Protein AF-A0A0F9ATY7-F1 (afdb_monomer_lite)

pLDDT: mean 82.65, std 14.42, range [34.47, 96.75]

Organism: NCBI:txid412755

Structure (mmCIF, N/CA/C/O backbone):
data_AF-A0A0F9ATY7-F1
#
_entry.id   AF-A0A0F9ATY7-F1
#
loop_
_atom_site.group_PDB
_atom_site.id
_atom_site.type_symbol
_atom_site.label_atom_id
_atom_site.label_alt_id
_atom_site.label_comp_id
_atom_site.label_asym_id
_atom_site.label_entity_id
_atom_site.label_seq_id
_atom_site.pdbx_PDB_ins_code
_atom_site.Cartn_x
_atom_site.Cartn_y
_atom_site.Cartn_z
_atom_site.occupancy
_atom_site.B_iso_or_equiv
_atom_site.auth_seq_id
_atom_site.auth_comp_id
_atom_site.auth_asym_id
_atom_site.auth_atom_id
_atom_site.pdbx_PDB_model_num
ATOM 1 N N . MET A 1 1 ? -9.848 27.298 6.338 1.00 38.19 1 MET A N 1
ATOM 2 C CA . MET A 1 1 ? -8.656 27.204 7.201 1.00 38.19 1 MET A CA 1
ATOM 3 C C . MET A 1 1 ? -7.667 26.364 6.428 1.00 38.19 1 MET A C 1
ATOM 5 O O . MET A 1 1 ? -8.022 25.269 6.016 1.00 38.19 1 MET A O 1
ATOM 9 N N . ASP A 1 2 ? -6.567 27.014 6.073 1.00 58.78 2 ASP A N 1
ATOM 10 C CA . ASP A 1 2 ? -5.523 26.609 5.129 1.00 58.78 2 ASP A CA 1
ATOM 11 C C . ASP A 1 2 ? -4.929 25.227 5.445 1.00 58.78 2 ASP A C 1
ATOM 13 O O . ASP A 1 2 ? -4.836 24.838 6.607 1.00 58.78 2 ASP A O 1
ATOM 17 N N . GLY A 1 3 ? -4.559 24.483 4.407 1.00 34.47 3 GLY A N 1
ATOM 18 C CA . GLY A 1 3 ? -4.101 23.107 4.541 1.00 34.47 3 GLY A CA 1
ATOM 19 C C . GLY A 1 3 ? -3.481 22.550 3.271 1.00 34.47 3 GLY A C 1
ATOM 20 O O . GLY A 1 3 ? -3.927 21.515 2.796 1.00 34.47 3 GLY A O 1
ATOM 21 N N . ALA A 1 4 ? -2.498 23.280 2.738 1.00 40.31 4 ALA A N 1
ATOM 22 C CA . ALA A 1 4 ? -1.350 22.807 1.965 1.00 40.31 4 ALA A CA 1
ATOM 23 C C . ALA A 1 4 ? -1.595 21.705 0.918 1.00 40.31 4 ALA A C 1
ATOM 25 O O . ALA A 1 4 ? -1.833 20.537 1.220 1.00 40.31 4 ALA A O 1
ATOM 26 N N . SER A 1 5 ? -1.363 22.063 -0.343 1.00 41.03 5 SER A N 1
ATOM 27 C CA . SER A 1 5 ? -1.044 21.099 -1.387 1.00 41.03 5 SER A CA 1
ATOM 28 C C . SER A 1 5 ? 0.062 20.148 -0.902 1.00 41.03 5 SER A C 1
ATOM 30 O O . SER A 1 5 ? 1.213 20.560 -0.753 1.00 41.03 5 SER A O 1
ATOM 32 N N . LEU A 1 6 ? -0.281 18.883 -0.654 1.00 43.22 6 LEU A N 1
ATOM 33 C CA . LEU A 1 6 ? 0.635 17.818 -0.226 1.00 43.22 6 LEU A CA 1
ATOM 34 C C . LEU A 1 6 ? 1.535 17.335 -1.379 1.00 43.22 6 LEU A C 1
ATOM 36 O O . LEU A 1 6 ? 1.809 16.147 -1.522 1.00 43.22 6 LEU A O 1
ATOM 40 N N . TRP A 1 7 ? 2.010 18.250 -2.222 1.00 45.75 7 TRP A N 1
ATOM 41 C CA . TRP A 1 7 ? 3.047 17.956 -3.202 1.00 45.75 7 TRP A CA 1
ATOM 42 C C . TRP A 1 7 ? 4.398 18.072 -2.505 1.00 45.75 7 TRP A C 1
ATOM 44 O O . TRP A 1 7 ? 5.058 19.108 -2.560 1.00 45.75 7 TRP A O 1
ATOM 54 N N . LYS A 1 8 ? 4.803 17.016 -1.798 1.00 50.47 8 LYS A N 1
ATOM 55 C CA . LYS A 1 8 ? 6.185 16.895 -1.337 1.00 50.47 8 LYS A CA 1
ATOM 56 C C . LYS A 1 8 ? 6.993 16.323 -2.499 1.00 50.47 8 LYS A C 1
ATOM 58 O O . LYS A 1 8 ? 7.006 15.116 -2.695 1.00 50.47 8 LYS A O 1
ATOM 63 N N . GLY A 1 9 ? 7.591 17.196 -3.312 1.00 47.62 9 GLY A N 1
ATOM 64 C CA . GLY A 1 9 ? 8.629 16.785 -4.259 1.00 47.62 9 GLY A CA 1
ATOM 65 C C . GLY A 1 9 ? 9.799 16.215 -3.461 1.00 47.62 9 GLY A C 1
ATOM 66 O O . GLY A 1 9 ? 10.301 16.869 -2.543 1.00 47.62 9 GLY A O 1
ATOM 67 N N . TRP A 1 10 ? 10.169 14.966 -3.726 1.00 53.72 10 TRP A N 1
ATOM 68 C CA . TRP A 1 10 ? 11.249 14.295 -3.014 1.00 53.72 10 TRP A CA 1
ATOM 69 C C . TRP A 1 10 ? 12.524 14.443 -3.833 1.00 53.72 10 TRP A C 1
ATOM 71 O O . TRP A 1 10 ? 12.636 13.893 -4.921 1.00 53.72 10 TRP A O 1
ATOM 81 N N . LEU A 1 11 ? 13.501 15.173 -3.294 1.00 48.44 11 LEU A N 1
ATOM 82 C CA . LEU A 1 11 ? 14.849 15.252 -3.854 1.00 48.44 11 LEU A CA 1
ATOM 83 C C . LEU A 1 11 ? 15.597 13.952 -3.537 1.00 48.44 11 LEU A C 1
ATOM 85 O O . LEU A 1 11 ? 16.483 13.933 -2.690 1.00 48.44 11 LEU A O 1
ATOM 89 N N . GLY A 1 12 ? 15.193 12.846 -4.152 1.00 56.06 12 GLY A N 1
ATOM 90 C CA . GLY A 1 12 ? 15.844 11.552 -4.013 1.00 56.06 12 GLY A CA 1
ATOM 91 C C . GLY A 1 12 ? 15.512 10.653 -5.187 1.00 56.06 12 GLY A C 1
ATOM 92 O O . GLY A 1 12 ? 14.368 10.597 -5.625 1.00 56.06 12 GLY A O 1
ATOM 93 N N . VAL A 1 13 ? 16.533 9.980 -5.717 1.00 71.56 13 VAL A N 1
ATOM 94 C CA . VAL A 1 13 ? 16.364 9.061 -6.844 1.00 71.56 13 VAL A CA 1
ATOM 95 C C . VAL A 1 13 ? 15.557 7.859 -6.355 1.00 71.56 13 VAL A C 1
ATOM 97 O O . VAL A 1 13 ? 15.967 7.174 -5.415 1.00 71.56 13 VAL A O 1
ATOM 100 N N . ILE A 1 14 ? 14.393 7.639 -6.966 1.00 88.25 14 ILE A N 1
ATOM 101 C CA . ILE A 1 14 ? 13.578 6.442 -6.762 1.00 88.25 14 ILE A CA 1
ATOM 102 C C . ILE A 1 14 ? 13.917 5.465 -7.883 1.00 88.25 14 ILE A C 1
ATOM 104 O O . ILE A 1 14 ? 13.648 5.752 -9.042 1.00 88.25 14 ILE A O 1
ATOM 108 N N . VAL A 1 15 ? 14.477 4.312 -7.540 1.00 91.31 15 VAL A N 1
ATOM 109 C CA . VAL A 1 15 ? 14.913 3.289 -8.498 1.00 91.31 15 VAL A CA 1
ATOM 110 C C . VAL A 1 15 ? 13.884 2.167 -8.560 1.00 91.31 15 VAL A C 1
ATOM 112 O O . VAL A 1 15 ? 13.400 1.709 -7.521 1.00 91.31 15 VAL A O 1
ATOM 115 N N . VAL A 1 16 ? 13.579 1.692 -9.767 1.00 94.00 16 VAL A N 1
ATOM 116 C CA . VAL A 1 16 ? 12.803 0.469 -9.981 1.00 94.00 16 VAL A CA 1
ATOM 117 C C . VAL A 1 16 ? 13.738 -0.729 -9.885 1.00 94.00 16 VAL A C 1
ATOM 119 O O . VAL A 1 16 ? 14.542 -0.993 -10.782 1.00 94.00 16 VAL A O 1
ATOM 122 N N . ASP A 1 17 ? 13.610 -1.463 -8.787 1.00 94.44 17 ASP A N 1
ATOM 123 C CA . ASP A 1 17 ? 14.311 -2.715 -8.537 1.00 94.44 17 ASP A CA 1
ATOM 124 C C . ASP A 1 17 ? 13.422 -3.902 -8.923 1.00 94.44 17 ASP A C 1
ATOM 126 O O . ASP A 1 17 ? 12.245 -3.963 -8.576 1.00 94.44 17 ASP A O 1
ATOM 130 N N . VAL A 1 18 ? 13.987 -4.868 -9.639 1.00 93.88 18 VAL A N 1
ATOM 131 C CA . VAL A 1 18 ? 13.307 -6.104 -10.065 1.00 93.88 18 VAL A CA 1
ATOM 132 C C . VAL A 1 18 ? 14.018 -7.358 -9.546 1.00 93.88 18 VAL A C 1
ATOM 134 O O . VAL A 1 18 ? 13.709 -8.476 -9.966 1.00 93.88 18 VAL A O 1
ATOM 137 N N . ALA A 1 19 ? 14.977 -7.203 -8.628 1.00 85.50 19 ALA A N 1
ATOM 138 C CA . ALA A 1 19 ? 15.722 -8.305 -8.043 1.00 85.50 19 ALA A CA 1
ATOM 139 C C . ALA A 1 19 ? 14.898 -9.047 -6.966 1.00 85.50 19 ALA A C 1
ATOM 141 O O . ALA A 1 19 ? 15.017 -8.779 -5.778 1.00 85.50 19 ALA A O 1
ATOM 142 N N . SER A 1 20 ? 14.140 -10.068 -7.399 1.00 68.19 20 SER A N 1
ATOM 143 C CA . SER A 1 20 ? 13.508 -11.132 -6.582 1.00 68.19 20 SER A CA 1
ATOM 144 C C . SER A 1 20 ? 12.411 -10.723 -5.572 1.00 68.19 20 SER A C 1
ATOM 146 O O . SER A 1 20 ? 12.493 -9.702 -4.898 1.00 68.19 20 SER A O 1
ATOM 148 N N . PRO A 1 21 ? 11.402 -11.583 -5.328 1.00 84.94 21 PRO A N 1
ATOM 149 C CA . PRO A 1 21 ? 10.517 -12.198 -6.317 1.00 84.94 21 PRO A CA 1
ATOM 150 C C . PRO A 1 21 ? 9.515 -11.194 -6.927 1.00 84.94 21 PRO A C 1
ATOM 152 O O . PRO A 1 21 ? 8.724 -11.577 -7.786 1.00 84.94 21 PRO A O 1
ATOM 155 N N . PHE A 1 22 ? 9.535 -9.932 -6.489 1.00 93.31 22 PHE A N 1
ATOM 156 C CA . PHE A 1 22 ? 8.578 -8.900 -6.876 1.00 93.31 22 PHE A CA 1
ATOM 157 C C . PHE A 1 22 ? 9.291 -7.586 -7.222 1.00 93.31 22 PHE A C 1
ATOM 159 O O . PHE A 1 22 ? 10.288 -7.262 -6.576 1.00 93.31 22 PHE A O 1
ATOM 166 N N . PRO A 1 23 ? 8.793 -6.823 -8.212 1.00 96.00 23 PRO A N 1
ATOM 167 C CA . PRO A 1 23 ? 9.306 -5.490 -8.496 1.00 96.00 23 PRO A CA 1
ATOM 168 C C . PRO A 1 23 ? 9.040 -4.541 -7.322 1.00 96.00 23 PRO A C 1
ATOM 170 O O . PRO A 1 23 ? 8.040 -4.678 -6.613 1.00 96.00 23 PRO A O 1
ATOM 173 N N . ALA A 1 24 ? 9.918 -3.563 -7.130 1.00 95.69 24 ALA A N 1
ATOM 174 C CA . ALA A 1 24 ? 9.842 -2.606 -6.043 1.00 95.69 24 ALA A CA 1
ATOM 175 C C . ALA A 1 24 ? 10.326 -1.215 -6.460 1.00 95.69 24 ALA A C 1
ATOM 177 O O . ALA A 1 24 ? 11.190 -1.077 -7.323 1.00 95.69 24 ALA A O 1
ATOM 178 N N . LEU A 1 2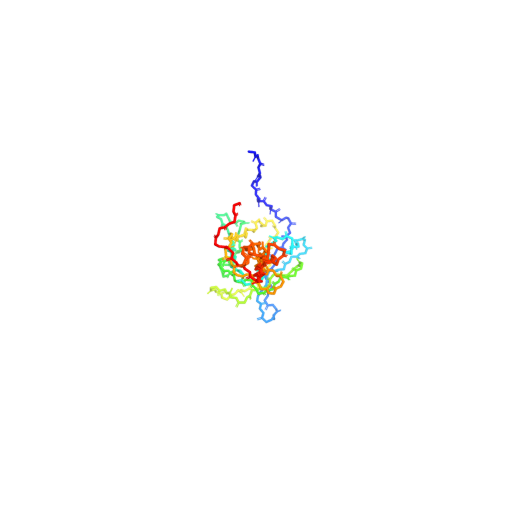5 ? 9.811 -0.185 -5.790 1.00 94.00 25 LEU A N 1
ATOM 179 C CA . LEU A 1 25 ? 10.497 1.103 -5.722 1.00 94.00 25 LEU A CA 1
ATOM 180 C C . LEU A 1 25 ? 11.468 1.079 -4.552 1.00 94.00 25 LEU A C 1
ATOM 182 O O . LEU A 1 25 ? 11.099 0.705 -3.437 1.00 94.00 25 LEU A O 1
ATOM 186 N N . THR A 1 26 ? 12.694 1.513 -4.796 1.00 92.69 26 THR A N 1
ATOM 187 C CA . THR A 1 26 ? 13.708 1.702 -3.761 1.00 92.69 26 THR A CA 1
ATOM 188 C C . THR A 1 26 ? 14.156 3.150 -3.733 1.00 92.69 26 THR A C 1
ATOM 190 O O . THR A 1 26 ? 14.130 3.843 -4.747 1.00 92.69 26 THR A O 1
ATOM 193 N N . SER A 1 27 ? 14.520 3.638 -2.555 1.00 88.12 27 SER A N 1
ATOM 194 C CA . SER A 1 27 ? 14.979 5.012 -2.381 1.00 88.12 27 SER A CA 1
ATOM 195 C C . SER A 1 27 ? 15.983 5.086 -1.242 1.00 88.12 27 SER A C 1
ATOM 197 O O . SER A 1 27 ? 15.816 4.427 -0.225 1.00 88.12 27 SER A O 1
ATOM 199 N N . THR A 1 28 ? 16.997 5.935 -1.376 1.00 85.31 28 THR A N 1
ATOM 200 C CA . THR A 1 28 ? 17.994 6.173 -0.322 1.00 85.31 28 THR A CA 1
ATOM 201 C C . THR A 1 28 ? 17.615 7.298 0.646 1.00 85.31 28 THR A C 1
ATOM 203 O O . THR A 1 28 ? 18.267 7.447 1.676 1.00 85.31 28 THR A O 1
ATOM 206 N N . LEU A 1 29 ? 16.585 8.095 0.331 1.00 83.88 29 LEU A N 1
ATOM 207 C CA . LEU A 1 29 ? 16.229 9.312 1.081 1.00 83.88 29 LEU A CA 1
ATOM 208 C C . LEU A 1 29 ? 14.781 9.325 1.581 1.00 83.88 29 LEU A C 1
ATOM 210 O O . LEU A 1 29 ? 14.516 9.758 2.700 1.00 83.88 29 LEU A O 1
ATOM 214 N N . LEU A 1 30 ? 13.839 8.872 0.757 1.00 85.19 30 LEU A N 1
ATOM 215 C CA . LEU A 1 30 ? 12.440 8.699 1.135 1.00 85.19 30 LEU A CA 1
ATOM 216 C C . LEU A 1 30 ? 12.260 7.446 2.001 1.00 85.19 30 LEU A C 1
ATOM 218 O O . LEU A 1 30 ? 12.694 6.356 1.617 1.00 85.19 30 LEU A O 1
ATOM 222 N N . ASP A 1 31 ? 11.578 7.652 3.129 1.00 90.38 31 ASP A N 1
ATOM 223 C CA . ASP A 1 31 ? 10.993 6.621 3.977 1.00 90.38 31 ASP A CA 1
ATOM 224 C C . ASP A 1 31 ? 9.510 6.401 3.604 1.00 90.38 31 ASP A C 1
ATOM 226 O O . ASP A 1 31 ? 8.663 7.266 3.862 1.00 90.38 31 ASP A O 1
ATOM 230 N N . PHE A 1 32 ? 9.186 5.260 2.992 1.00 90.19 32 PHE A N 1
ATOM 231 C CA . PHE A 1 32 ? 7.835 4.920 2.540 1.00 90.19 32 PHE A CA 1
ATOM 232 C C . PHE A 1 32 ? 6.850 4.644 3.685 1.00 90.19 32 PHE A C 1
ATOM 234 O O . PHE A 1 32 ? 5.646 4.813 3.487 1.00 90.19 32 PHE A O 1
ATOM 241 N N . GLU A 1 33 ? 7.314 4.281 4.885 1.00 92.25 33 GLU A N 1
ATOM 242 C CA . GLU A 1 33 ? 6.427 4.044 6.036 1.00 92.25 33 GLU A CA 1
ATOM 243 C C . GLU A 1 33 ? 5.787 5.352 6.526 1.00 92.25 33 GLU A C 1
ATOM 245 O O . GLU A 1 33 ? 4.685 5.360 7.077 1.00 92.25 33 GLU A O 1
ATOM 250 N N . THR A 1 34 ? 6.428 6.489 6.242 1.00 90.88 34 THR A N 1
ATOM 251 C CA . THR A 1 34 ? 5.925 7.820 6.617 1.00 90.88 34 THR A CA 1
ATOM 252 C C . THR A 1 34 ? 4.774 8.321 5.741 1.00 90.88 34 THR A C 1
AT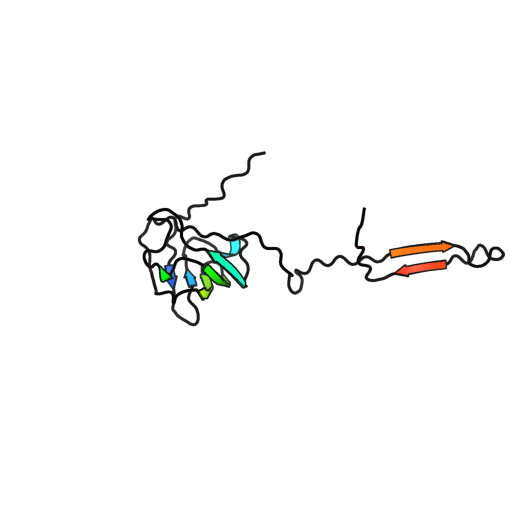OM 254 O O . THR A 1 34 ? 4.141 9.323 6.074 1.00 90.88 34 THR A O 1
ATOM 257 N N . LEU A 1 35 ? 4.480 7.640 4.629 1.00 85.25 35 LEU A N 1
ATOM 258 C CA . LEU A 1 35 ? 3.467 8.060 3.657 1.00 85.25 35 LEU A CA 1
ATOM 259 C C . LEU A 1 35 ? 2.038 7.647 4.042 1.00 85.25 35 LEU A C 1
ATOM 261 O O . LEU A 1 35 ? 1.087 8.071 3.388 1.00 85.25 35 LEU A O 1
ATOM 265 N N . GLY A 1 36 ? 1.874 6.829 5.089 1.00 86.06 36 GLY A N 1
ATOM 266 C CA . GLY A 1 36 ? 0.566 6.303 5.499 1.00 86.06 36 GLY A CA 1
ATOM 267 C C . GLY A 1 36 ? -0.017 5.276 4.525 1.00 86.06 36 GLY A C 1
ATOM 268 O O . GLY A 1 36 ? -1.224 5.034 4.545 1.00 86.06 36 GLY A O 1
ATOM 269 N N . LEU A 1 37 ? 0.839 4.699 3.681 1.00 88.56 37 LEU A N 1
ATOM 270 C CA . LEU A 1 37 ? 0.499 3.618 2.768 1.00 88.56 37 LEU A CA 1
ATOM 271 C C . LEU A 1 37 ? 0.245 2.317 3.542 1.00 88.56 37 LEU A C 1
ATOM 273 O O . LEU A 1 37 ? 0.736 2.123 4.657 1.00 88.56 37 LEU A O 1
ATOM 277 N N . ILE A 1 38 ? -0.494 1.396 2.935 1.00 87.12 38 ILE A N 1
ATOM 278 C CA . ILE A 1 38 ? -0.825 0.090 3.508 1.00 87.12 38 ILE A CA 1
ATOM 279 C C . ILE A 1 38 ? -0.583 -1.052 2.510 1.00 87.12 38 ILE A C 1
ATOM 281 O O . ILE A 1 38 ? -0.850 -0.917 1.315 1.00 87.12 38 ILE A O 1
ATOM 285 N N . PRO A 1 39 ? -0.159 -2.237 2.979 1.00 91.44 39 PRO A N 1
ATOM 286 C CA . PRO A 1 39 ? -0.143 -3.425 2.137 1.00 91.44 39 PRO A CA 1
ATOM 287 C C . PRO A 1 39 ? -1.534 -3.737 1.562 1.00 91.44 39 PRO A C 1
ATOM 289 O O . PRO A 1 39 ? -2.533 -3.760 2.283 1.00 91.44 39 PRO A O 1
ATOM 292 N N . GLY A 1 40 ? -1.595 -4.017 0.261 1.00 90.12 40 GLY A N 1
ATOM 293 C CA . GLY A 1 40 ? -2.799 -4.398 -0.476 1.00 90.12 40 GLY A CA 1
ATOM 294 C C . GLY A 1 40 ? -3.525 -3.260 -1.197 1.00 90.12 40 GLY A C 1
ATOM 295 O O . GLY A 1 40 ? -4.399 -3.555 -2.017 1.00 90.12 40 GLY A O 1
ATOM 296 N N . GLU A 1 41 ? -3.187 -1.993 -0.941 1.00 89.81 41 GLU A N 1
ATOM 297 C CA . GLU A 1 41 ? -3.790 -0.869 -1.666 1.00 89.81 41 GLU A CA 1
ATOM 298 C C . GLU A 1 41 ? -3.225 -0.704 -3.081 1.00 89.81 41 GLU A C 1
ATOM 300 O O . GLU A 1 41 ? -2.147 -1.201 -3.419 1.00 89.81 41 GLU A O 1
ATOM 305 N N . TRP A 1 42 ? -3.982 0.011 -3.910 1.00 92.50 42 TRP A N 1
ATOM 306 C CA . TRP A 1 42 ? -3.568 0.389 -5.253 1.00 92.50 42 TRP A CA 1
ATOM 307 C C . TRP A 1 42 ? -3.059 1.825 -5.271 1.00 92.50 42 TRP A C 1
ATOM 309 O O . TRP A 1 42 ? -3.744 2.736 -4.802 1.00 92.50 42 TRP A O 1
ATOM 319 N N . ILE A 1 43 ? -1.893 2.010 -5.879 1.00 93.06 43 ILE A N 1
ATOM 320 C CA . ILE A 1 43 ? -1.304 3.316 -6.168 1.00 93.06 43 ILE A CA 1
ATOM 321 C C . ILE A 1 43 ? -1.215 3.518 -7.677 1.00 93.06 43 ILE A C 1
ATOM 323 O O . ILE A 1 43 ? -1.153 2.550 -8.438 1.00 93.06 43 ILE A O 1
ATOM 327 N N . PHE A 1 44 ? -1.179 4.773 -8.104 1.00 93.38 44 PHE A N 1
ATOM 328 C CA . PHE A 1 44 ? -0.878 5.164 -9.473 1.00 93.38 44 PHE A CA 1
ATOM 329 C C . PHE A 1 44 ? 0.474 5.876 -9.514 1.00 93.38 44 PHE A C 1
ATOM 331 O O . PHE A 1 44 ? 0.69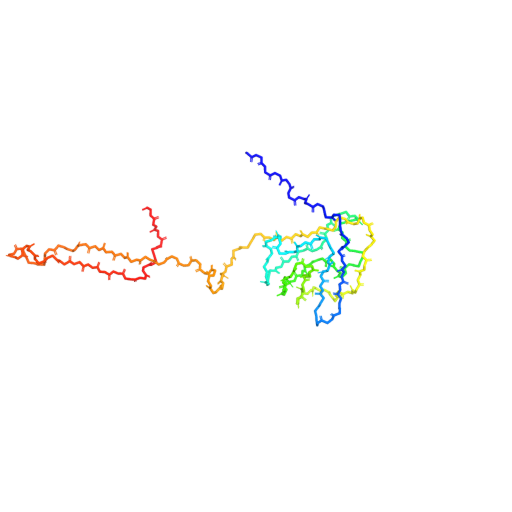5 6.827 -8.764 1.00 93.38 44 PHE A O 1
ATOM 338 N N . ILE A 1 45 ? 1.364 5.408 -10.385 1.00 92.19 45 ILE A N 1
ATOM 339 C CA . ILE A 1 45 ? 2.697 5.973 -10.606 1.00 92.19 45 ILE A CA 1
ATOM 340 C C . ILE A 1 45 ? 2.696 6.759 -11.920 1.00 92.19 45 ILE A C 1
ATOM 342 O O . ILE A 1 45 ? 2.279 6.233 -12.953 1.00 92.19 45 ILE A O 1
ATOM 346 N N . GLY A 1 46 ? 3.202 7.990 -11.884 1.00 89.62 46 GLY A N 1
ATOM 347 C CA . GLY A 1 46 ? 3.314 8.876 -13.042 1.00 89.62 46 GLY A CA 1
ATOM 348 C C . GLY A 1 46 ? 2.451 10.129 -12.905 1.00 89.62 46 GLY A C 1
ATOM 349 O O . GLY A 1 46 ? 1.524 10.178 -12.097 1.00 89.62 46 GLY A O 1
ATOM 350 N N . GLY A 1 47 ? 2.758 11.153 -13.697 1.00 87.50 47 GLY A N 1
ATOM 351 C CA . GLY A 1 47 ? 2.036 12.424 -13.727 1.00 87.50 47 GLY A CA 1
ATOM 352 C C . GLY A 1 47 ? 2.037 13.058 -15.118 1.00 87.50 47 GLY A C 1
ATOM 353 O O . GLY A 1 47 ? 2.501 12.461 -16.081 1.00 87.50 47 GLY A O 1
ATOM 354 N N . ASP A 1 48 ? 1.519 14.282 -15.223 1.00 82.25 48 ASP A N 1
ATOM 355 C CA . ASP A 1 48 ? 1.285 14.934 -16.524 1.00 82.25 48 ASP A CA 1
ATOM 356 C C . ASP A 1 48 ? 2.521 15.627 -17.140 1.00 82.25 48 ASP A C 1
ATOM 358 O O . ASP A 1 48 ? 2.455 16.146 -18.252 1.00 82.25 48 ASP A O 1
ATOM 362 N N . GLY A 1 49 ? 3.641 15.708 -16.415 1.00 79.50 49 GLY A N 1
ATOM 363 C CA . GLY A 1 49 ? 4.878 16.351 -16.876 1.00 79.50 49 GLY A CA 1
ATOM 364 C C . GLY A 1 49 ? 5.974 15.343 -17.219 1.00 79.50 49 GLY A C 1
ATOM 365 O O . GLY A 1 49 ? 6.086 14.326 -16.547 1.00 79.50 49 GLY A O 1
ATOM 366 N N . ALA A 1 50 ? 6.846 15.683 -18.174 1.00 73.75 50 ALA A N 1
ATOM 367 C CA . ALA A 1 50 ? 7.954 14.837 -18.657 1.00 73.75 50 ALA A CA 1
ATOM 368 C C . ALA A 1 50 ? 9.036 14.481 -17.611 1.00 73.75 50 ALA A C 1
ATOM 370 O O . ALA A 1 50 ? 9.985 13.766 -17.915 1.00 73.75 50 ALA A O 1
ATOM 371 N N . SER A 1 51 ? 8.933 15.031 -16.400 1.00 80.81 51 SER A N 1
ATOM 372 C CA . SER A 1 51 ? 9.797 14.716 -15.256 1.00 80.81 51 SER A CA 1
ATOM 373 C C . SER A 1 51 ? 8.998 14.157 -14.079 1.00 80.81 51 SER A C 1
ATOM 375 O O . SER A 1 51 ? 9.505 14.152 -12.966 1.00 80.81 51 SER A O 1
ATOM 377 N N . SER A 1 52 ? 7.740 13.756 -14.286 1.00 85.81 52 SER A N 1
ATOM 378 C CA . SER A 1 52 ? 6.853 13.271 -13.216 1.00 85.81 52 SER A CA 1
ATOM 379 C C . SER A 1 52 ? 6.483 11.794 -13.323 1.00 85.81 52 SER A C 1
ATOM 381 O O . SER A 1 52 ? 5.706 11.290 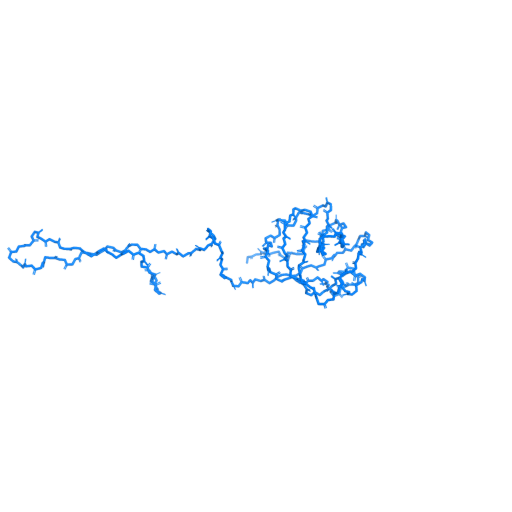-12.510 1.00 85.81 52 SER A O 1
ATOM 383 N N . ASP A 1 53 ? 7.066 11.112 -14.298 1.00 88.81 53 ASP A N 1
ATOM 384 C CA . ASP A 1 53 ? 6.884 9.718 -14.658 1.00 88.81 53 ASP A CA 1
ATOM 385 C C . ASP A 1 53 ? 8.237 9.034 -14.914 1.00 88.81 53 ASP A C 1
ATOM 387 O O . ASP A 1 53 ? 9.279 9.676 -15.060 1.00 88.81 53 ASP A O 1
ATOM 391 N N . PHE A 1 54 ? 8.221 7.704 -14.929 1.00 89.50 54 PHE A N 1
ATOM 392 C CA . PHE A 1 54 ? 9.345 6.913 -15.415 1.00 89.50 54 PHE A CA 1
ATOM 393 C C . PHE A 1 54 ? 9.423 6.977 -16.941 1.00 89.50 54 PHE A C 1
ATOM 395 O O . PHE A 1 54 ? 8.392 7.028 -17.615 1.00 89.50 54 PHE A O 1
ATOM 402 N N . VAL A 1 55 ? 10.635 6.896 -17.496 1.00 90.69 55 VAL A N 1
ATOM 403 C CA . VAL A 1 55 ? 10.839 6.875 -18.952 1.00 90.69 55 VAL A CA 1
ATOM 404 C C . VAL A 1 55 ? 10.244 5.598 -19.533 1.00 90.69 55 VAL A C 1
ATOM 406 O O . VAL A 1 55 ? 9.669 5.603 -20.625 1.00 90.69 55 VAL A O 1
ATOM 409 N N . ASN A 1 56 ? 10.354 4.485 -18.804 1.00 91.81 56 ASN A N 1
ATOM 410 C CA . ASN A 1 56 ? 9.696 3.261 -19.209 1.00 91.81 56 ASN A CA 1
ATOM 411 C C . ASN A 1 56 ? 8.207 3.293 -18.850 1.00 91.81 56 ASN A C 1
ATOM 413 O O . ASN A 1 56 ? 7.822 3.199 -17.685 1.00 91.81 56 ASN A O 1
ATOM 417 N N . ALA A 1 57 ? 7.351 3.320 -19.871 1.00 92.56 57 ALA A N 1
ATOM 418 C CA . ALA A 1 57 ? 5.901 3.324 -19.694 1.00 92.56 57 ALA A CA 1
ATOM 419 C C . ALA A 1 57 ? 5.370 2.139 -18.860 1.00 92.56 57 ALA A C 1
ATOM 421 O O . ALA A 1 57 ? 4.333 2.277 -18.215 1.00 92.56 57 ALA A O 1
ATOM 422 N N . ALA A 1 58 ? 6.071 0.997 -18.824 1.00 94.88 58 ALA A N 1
ATOM 423 C CA . ALA A 1 58 ? 5.668 -0.157 -18.017 1.00 94.88 58 ALA A CA 1
ATOM 424 C C . ALA A 1 58 ? 5.834 0.062 -16.498 1.00 94.88 58 ALA A C 1
ATOM 426 O O . ALA A 1 58 ? 5.163 -0.603 -15.703 1.00 94.88 58 ALA A O 1
ATOM 427 N N . ASN A 1 59 ? 6.688 1.007 -16.093 1.00 94.12 59 ASN A N 1
ATOM 428 C CA . ASN A 1 59 ? 6.899 1.373 -14.691 1.00 94.12 59 ASN A CA 1
ATOM 429 C C . ASN A 1 59 ? 5.838 2.352 -14.164 1.00 94.12 59 ASN A C 1
ATOM 431 O O . ASN A 1 59 ? 5.634 2.442 -12.954 1.00 94.12 59 ASN A O 1
ATOM 435 N N . ASN A 1 60 ? 5.098 3.002 -15.062 1.00 93.00 60 ASN A N 1
ATOM 436 C CA . ASN A 1 60 ? 3.986 3.892 -14.734 1.00 93.00 60 ASN A CA 1
ATOM 437 C C . ASN A 1 60 ? 2.650 3.131 -14.631 1.00 93.00 60 ASN A C 1
ATOM 439 O O . ASN A 1 60 ? 2.561 1.929 -14.903 1.00 93.00 60 ASN A O 1
ATOM 443 N N . GLY A 1 61 ? 1.591 3.828 -14.224 1.00 93.88 61 GLY A N 1
ATOM 444 C CA . GLY A 1 61 ? 0.238 3.290 -14.106 1.00 93.88 61 GLY A CA 1
ATOM 445 C C . GLY A 1 61 ? -0.055 2.654 -12.749 1.00 93.88 61 GLY A C 1
ATOM 446 O O . GLY A 1 61 ? 0.626 2.915 -11.755 1.00 93.88 61 GLY A O 1
ATOM 447 N N . PHE A 1 62 ? -1.090 1.814 -12.698 1.00 94.31 62 PHE A N 1
ATOM 448 C CA . PHE A 1 62 ? -1.539 1.211 -11.447 1.00 94.31 62 PHE A CA 1
ATOM 449 C C . PHE A 1 62 ? -0.612 0.082 -10.984 1.00 94.31 62 PHE A C 1
ATOM 451 O O . PHE A 1 62 ? -0.184 -0.768 -11.771 1.00 94.31 62 PHE A O 1
ATOM 458 N N . LYS A 1 63 ? -0.311 0.074 -9.683 1.00 95.81 63 LYS A N 1
ATOM 459 C CA . LYS A 1 63 ? 0.462 -0.965 -8.991 1.00 95.81 63 LYS A CA 1
ATOM 460 C C . LYS A 1 63 ? -0.205 -1.298 -7.663 1.00 95.81 63 LYS A C 1
ATOM 462 O O . LYS A 1 63 ? -0.677 -0.394 -6.971 1.00 95.81 63 LYS A O 1
ATOM 467 N N . ARG A 1 64 ? -0.238 -2.579 -7.288 1.00 94.88 64 ARG A N 1
ATOM 468 C CA . ARG A 1 64 ? -0.731 -2.997 -5.968 1.00 94.88 64 ARG A CA 1
ATOM 469 C C . ARG A 1 64 ? 0.427 -3.211 -5.012 1.00 94.88 64 ARG A C 1
ATOM 471 O O . ARG A 1 64 ? 1.312 -4.015 -5.301 1.00 94.88 64 ARG A O 1
ATOM 478 N N . ILE A 1 65 ? 0.387 -2.530 -3.871 1.00 95.00 65 ILE A N 1
ATOM 479 C CA . ILE A 1 65 ? 1.391 -2.667 -2.818 1.00 95.00 65 ILE A CA 1
ATOM 480 C C . ILE A 1 65 ? 1.291 -4.062 -2.204 1.00 95.00 65 ILE A C 1
ATOM 482 O O . ILE A 1 65 ? 0.222 -4.499 -1.777 1.00 95.00 65 ILE A O 1
ATOM 486 N N . ARG A 1 66 ? 2.424 -4.752 -2.119 1.00 94.69 66 ARG A N 1
ATOM 487 C CA . ARG A 1 66 ? 2.577 -6.026 -1.417 1.00 94.69 66 ARG A CA 1
ATOM 488 C C . ARG A 1 66 ? 3.082 -5.821 0.002 1.00 94.69 66 ARG A C 1
ATOM 490 O O . ARG A 1 66 ? 2.553 -6.422 0.932 1.00 94.69 66 ARG A O 1
ATOM 497 N N . SER A 1 67 ? 4.143 -5.037 0.145 1.00 94.62 67 SER A N 1
ATOM 498 C CA . SER A 1 67 ? 4.834 -4.805 1.407 1.00 94.62 67 SER A CA 1
ATOM 499 C C . SER A 1 67 ? 5.431 -3.402 1.414 1.00 94.62 67 SER A C 1
ATOM 501 O O . SER A 1 67 ? 5.679 -2.812 0.360 1.00 94.62 67 SER A O 1
ATOM 503 N N . ILE A 1 68 ? 5.618 -2.871 2.618 1.00 94.56 68 ILE A N 1
ATOM 504 C CA . ILE A 1 68 ? 6.168 -1.542 2.855 1.00 94.56 68 ILE A CA 1
ATOM 505 C C . ILE A 1 68 ? 7.291 -1.716 3.867 1.00 94.56 68 ILE A C 1
ATOM 507 O O . ILE A 1 68 ? 7.102 -2.368 4.893 1.00 94.56 68 ILE A O 1
ATOM 511 N N . ALA A 1 69 ? 8.446 -1.164 3.535 1.00 94.38 69 ALA A N 1
ATOM 512 C CA . ALA A 1 69 ? 9.600 -1.007 4.402 1.00 94.38 69 ALA A CA 1
ATOM 513 C C . ALA A 1 69 ? 10.171 0.401 4.171 1.00 94.38 69 ALA A C 1
ATOM 515 O O . ALA A 1 69 ? 9.861 1.003 3.134 1.00 94.38 69 ALA A O 1
ATOM 516 N N . PRO A 1 70 ? 11.050 0.920 5.049 1.00 93.50 70 PRO A N 1
ATOM 517 C CA . PRO A 1 70 ? 11.462 2.318 4.981 1.00 93.50 70 PRO A CA 1
ATOM 518 C C . PRO A 1 70 ? 11.967 2.723 3.595 1.00 93.50 70 PRO A C 1
ATOM 520 O O . PRO A 1 70 ? 11.484 3.665 2.987 1.00 93.50 70 PRO A O 1
ATOM 523 N N . ASN A 1 71 ? 12.855 1.936 3.000 1.00 92.38 71 ASN A N 1
ATOM 524 C CA . ASN A 1 71 ? 13.471 2.275 1.716 1.00 92.38 71 ASN A CA 1
ATOM 525 C C . ASN A 1 71 ? 13.034 1.371 0.561 1.00 92.38 71 ASN A C 1
ATOM 527 O O . ASN A 1 71 ? 13.689 1.357 -0.483 1.00 92.38 71 ASN A O 1
ATOM 531 N N . ARG A 1 72 ? 11.959 0.593 0.742 1.00 93.88 72 ARG A N 1
ATOM 532 C CA . ARG A 1 72 ? 11.509 -0.384 -0.252 1.00 93.88 72 ARG A CA 1
ATOM 533 C C . ARG A 1 72 ? 9.997 -0.560 -0.239 1.00 93.88 72 ARG A C 1
ATOM 535 O O . ARG A 1 72 ? 9.416 -0.937 0.775 1.00 93.88 72 ARG A O 1
ATOM 542 N N . LEU A 1 73 ? 9.388 -0.343 -1.397 1.00 94.94 73 LEU A N 1
ATOM 543 C CA . LEU A 1 73 ? 7.965 -0.522 -1.639 1.00 94.94 73 LEU A CA 1
ATOM 544 C C . LEU A 1 73 ? 7.768 -1.614 -2.692 1.00 94.94 73 LEU A C 1
ATOM 546 O O . LEU A 1 73 ? 7.995 -1.365 -3.872 1.00 94.94 73 LEU A O 1
ATOM 550 N N . GLU A 1 74 ? 7.392 -2.826 -2.277 1.00 96.62 74 GLU A N 1
ATOM 551 C CA . GLU A 1 74 ? 7.219 -3.963 -3.195 1.00 96.62 74 GLU A CA 1
ATOM 552 C C . GLU A 1 74 ? 5.808 -4.015 -3.786 1.00 96.62 74 GLU A C 1
ATOM 554 O O . GLU A 1 74 ? 4.825 -3.747 -3.089 1.00 96.62 74 GLU A O 1
ATOM 559 N N . PHE A 1 75 ? 5.689 -4.488 -5.028 1.00 96.75 75 PHE A N 1
ATOM 560 C CA . PHE A 1 75 ? 4.412 -4.672 -5.716 1.00 96.75 75 PHE A CA 1
ATOM 561 C C . PHE A 1 75 ? 4.181 -6.114 -6.143 1.00 96.75 75 PHE A C 1
ATOM 563 O O . PHE A 1 75 ? 5.046 -6.745 -6.740 1.00 96.75 75 PHE A O 1
ATOM 570 N N . ASP A 1 76 ? 2.975 -6.632 -5.916 1.00 95.81 76 ASP A N 1
ATOM 571 C CA . ASP A 1 76 ? 2.604 -7.977 -6.372 1.00 95.81 76 ASP A CA 1
ATOM 572 C C . ASP A 1 76 ? 1.744 -7.987 -7.641 1.00 95.81 76 ASP A C 1
ATOM 574 O O . ASP A 1 76 ? 1.547 -9.049 -8.237 1.00 95.81 76 ASP A O 1
ATOM 578 N N . LYS A 1 77 ? 1.235 -6.824 -8.067 1.00 95.00 77 LYS A N 1
ATOM 579 C CA . LYS A 1 77 ? 0.467 -6.660 -9.306 1.00 95.00 77 LYS A CA 1
ATOM 580 C C . LYS A 1 77 ? 0.833 -5.369 -10.023 1.00 95.00 77 LYS A C 1
ATOM 582 O O . LYS A 1 77 ? 0.953 -4.315 -9.401 1.00 95.00 77 LYS A O 1
ATOM 587 N N . SER A 1 78 ? 0.934 -5.476 -11.342 1.00 94.19 78 SER A N 1
ATOM 588 C CA . SER A 1 78 ? 1.139 -4.385 -12.291 1.00 94.19 78 SER A CA 1
ATOM 589 C C . SER A 1 78 ? 0.445 -4.747 -13.603 1.00 94.19 78 SER A C 1
ATOM 591 O O . SER A 1 78 ? 0.401 -5.927 -13.954 1.00 94.19 78 SER A O 1
ATOM 593 N N . ASP A 1 79 ? -0.066 -3.749 -14.323 1.00 88.94 79 ASP A N 1
ATOM 594 C CA . ASP A 1 79 ? -0.690 -3.943 -15.640 1.00 88.94 79 ASP A CA 1
ATOM 595 C C . ASP A 1 79 ? 0.311 -4.473 -16.683 1.00 88.94 79 ASP A C 1
ATOM 597 O O . ASP A 1 79 ? -0.039 -5.286 -17.537 1.00 88.94 79 ASP A O 1
ATOM 601 N N . LEU A 1 80 ? 1.574 -4.040 -16.585 1.00 93.69 80 LEU A N 1
ATOM 602 C CA . LEU A 1 80 ? 2.690 -4.470 -17.431 1.00 93.69 80 LEU A CA 1
ATOM 603 C C . LEU A 1 80 ? 3.865 -4.957 -16.575 1.00 93.69 80 LEU A C 1
ATOM 605 O O . LEU A 1 80 ? 4.040 -4.527 -15.432 1.00 93.69 80 LEU A O 1
ATOM 609 N N . THR A 1 81 ? 4.694 -5.845 -17.127 1.00 93.62 81 THR A N 1
ATOM 610 C CA . THR A 1 81 ? 5.934 -6.279 -16.470 1.00 93.62 81 THR A CA 1
ATOM 611 C C . THR A 1 81 ? 6.870 -5.088 -16.302 1.00 93.62 81 THR A C 1
ATOM 613 O O . THR A 1 81 ? 7.273 -4.486 -17.292 1.00 93.62 81 THR A O 1
ATOM 616 N N . MET A 1 82 ? 7.222 -4.772 -15.056 1.00 95.31 82 MET A N 1
ATOM 617 C CA . MET A 1 82 ? 8.131 -3.676 -14.721 1.00 95.31 82 MET A CA 1
ATOM 618 C C . MET A 1 82 ? 9.580 -4.070 -15.045 1.00 95.31 82 MET A C 1
ATOM 620 O O . MET A 1 82 ? 10.043 -5.083 -14.515 1.00 95.31 82 MET A O 1
ATOM 624 N N . PRO A 1 83 ? 10.298 -3.332 -15.907 1.00 94.94 83 PRO A N 1
ATOM 625 C CA . PRO A 1 83 ? 11.739 -3.485 -16.077 1.00 94.94 83 PRO A CA 1
ATOM 626 C C . PRO A 1 83 ? 12.523 -2.672 -15.040 1.00 94.94 83 PRO A C 1
ATOM 628 O O . PRO A 1 83 ? 12.046 -1.650 -14.547 1.00 94.94 83 PRO A O 1
ATOM 631 N N . ALA A 1 84 ? 13.759 -3.101 -14.763 1.00 94.75 84 ALA A N 1
ATOM 632 C CA . ALA A 1 84 ? 14.698 -2.315 -13.966 1.00 94.75 84 ALA A CA 1
ATOM 633 C C . ALA A 1 84 ? 14.893 -0.927 -14.589 1.00 94.75 84 ALA A C 1
ATOM 635 O O . ALA A 1 84 ? 15.095 -0.817 -15.802 1.00 94.75 84 ALA A O 1
ATOM 636 N N . GLU A 1 85 ? 14.873 0.114 -13.766 1.00 92.19 85 GLU A N 1
ATOM 637 C CA . GLU A 1 85 ? 15.090 1.486 -14.214 1.00 92.19 85 GLU A CA 1
ATOM 638 C C . GLU A 1 85 ? 15.700 2.311 -13.086 1.00 92.19 85 GLU A C 1
ATOM 640 O O . GLU A 1 85 ? 15.142 2.396 -11.994 1.00 92.19 85 GLU A O 1
ATOM 645 N N . ASP A 1 86 ? 16.839 2.929 -13.376 1.00 89.69 86 ASP A N 1
ATOM 646 C CA . ASP A 1 86 ? 17.443 3.960 -12.541 1.00 89.69 86 ASP A CA 1
ATOM 647 C C . ASP A 1 86 ? 17.201 5.302 -13.241 1.00 89.69 86 ASP A C 1
ATOM 649 O O . ASP A 1 86 ? 17.823 5.573 -14.278 1.00 89.69 86 ASP A O 1
ATOM 653 N N . PRO A 1 87 ? 16.217 6.094 -12.791 1.00 77.56 87 PRO A N 1
ATOM 654 C CA . PRO A 1 87 ? 15.891 7.331 -13.468 1.00 77.56 87 PRO A CA 1
ATOM 655 C C . PRO A 1 87 ? 16.998 8.365 -13.278 1.00 77.56 87 PRO A C 1
ATOM 657 O O . PRO A 1 87 ? 17.685 8.420 -12.258 1.00 77.56 87 PRO A O 1
ATOM 660 N N . ALA A 1 88 ? 17.137 9.251 -14.262 1.00 68.62 88 ALA A N 1
ATOM 661 C CA . ALA A 1 88 ? 18.068 10.363 -14.158 1.00 68.62 88 ALA A CA 1
ATOM 662 C C . ALA A 1 88 ? 17.753 11.233 -12.927 1.00 68.62 88 ALA A C 1
ATOM 664 O O . ALA A 1 88 ? 16.593 11.461 -12.577 1.00 68.62 88 ALA A O 1
ATOM 665 N N . ALA A 1 89 ? 18.800 11.752 -12.283 1.00 66.31 89 ALA A N 1
ATOM 666 C CA . ALA A 1 89 ? 18.646 12.687 -11.177 1.00 66.31 89 ALA A CA 1
ATOM 667 C C . ALA A 1 89 ? 17.780 13.893 -11.594 1.00 66.31 89 ALA A C 1
ATOM 669 O O . ALA A 1 89 ? 17.973 14.455 -12.673 1.00 66.31 89 ALA A O 1
ATOM 670 N N . GLY A 1 90 ? 16.856 14.308 -10.722 1.00 66.31 90 GLY A N 1
ATOM 671 C CA . GLY A 1 90 ? 15.997 15.477 -10.948 1.00 66.31 90 GLY A CA 1
ATOM 672 C C . GLY A 1 90 ? 14.606 15.182 -11.517 1.00 66.31 90 GLY A C 1
ATOM 673 O O . GLY A 1 90 ? 13.949 16.116 -11.970 1.00 66.31 90 GLY A O 1
ATOM 674 N N . ILE A 1 91 ? 14.145 13.925 -11.493 1.00 75.00 91 ILE A N 1
ATOM 675 C CA . ILE A 1 91 ? 12.722 13.625 -11.696 1.00 75.00 91 ILE A CA 1
ATOM 676 C C . ILE A 1 91 ? 11.917 13.881 -10.409 1.00 75.00 91 ILE A C 1
ATOM 678 O O . ILE A 1 91 ? 12.309 13.463 -9.322 1.00 75.00 91 ILE A O 1
ATOM 682 N N . ASP A 1 92 ? 10.770 14.540 -10.546 1.00 80.25 92 ASP A N 1
ATOM 683 C CA . ASP A 1 92 ? 9.765 14.747 -9.500 1.00 80.25 92 ASP A CA 1
ATOM 684 C C . ASP A 1 92 ? 8.658 13.693 -9.655 1.00 80.25 92 ASP A C 1
ATOM 686 O O . ASP A 1 92 ? 7.517 14.005 -10.016 1.00 80.25 92 ASP A O 1
ATOM 690 N N . LEU A 1 93 ? 9.006 12.420 -9.425 1.00 85.06 93 LEU A N 1
ATOM 691 C CA . LEU A 1 93 ? 8.075 11.301 -9.590 1.00 85.06 93 LEU A CA 1
ATOM 692 C C . LEU A 1 93 ? 6.816 11.514 -8.743 1.00 85.06 93 LEU A C 1
ATOM 694 O O . LEU A 1 93 ? 6.888 11.666 -7.519 1.00 85.06 93 LEU A O 1
ATOM 698 N N . LYS A 1 94 ? 5.649 11.473 -9.390 1.00 87.25 94 LYS A N 1
ATOM 699 C CA . LYS A 1 94 ? 4.367 11.592 -8.696 1.00 87.25 94 LYS A CA 1
ATOM 700 C C . LYS A 1 94 ? 3.762 10.220 -8.449 1.00 87.25 94 LYS A C 1
ATOM 702 O O . LYS A 1 94 ? 3.676 9.384 -9.347 1.00 87.25 94 LYS A O 1
ATOM 707 N N . ILE A 1 95 ? 3.319 10.017 -7.213 1.00 88.38 95 ILE A N 1
ATOM 708 C CA . ILE A 1 95 ? 2.598 8.824 -6.781 1.00 88.38 95 ILE A CA 1
ATOM 709 C C . ILE A 1 95 ? 1.274 9.280 -6.180 1.00 88.38 95 ILE A C 1
ATOM 711 O O . ILE A 1 95 ? 1.244 10.122 -5.283 1.00 88.38 95 ILE A O 1
ATOM 715 N N . TYR A 1 96 ? 0.184 8.716 -6.683 1.00 89.81 96 TYR A N 1
ATOM 716 C CA . TYR A 1 96 ? -1.172 9.031 -6.262 1.00 89.81 96 TYR A CA 1
ATOM 717 C C . TYR A 1 96 ? -1.795 7.812 -5.595 1.00 89.81 96 TYR A C 1
ATOM 719 O O . TYR A 1 96 ? -1.722 6.698 -6.111 1.00 89.81 96 TYR A O 1
ATOM 727 N N . PHE A 1 97 ? -2.452 8.030 -4.465 1.00 88.38 97 PHE A N 1
ATOM 728 C CA . PHE A 1 97 ? -3.199 7.004 -3.751 1.00 88.38 97 PHE A CA 1
ATOM 729 C C . PHE A 1 97 ? -4.502 7.599 -3.227 1.00 88.38 97 PHE A C 1
ATOM 731 O O . PHE A 1 97 ? -4.585 8.774 -2.857 1.00 88.38 97 PHE A O 1
ATOM 738 N N . GLY A 1 98 ? -5.560 6.797 -3.296 1.00 80.12 98 GLY A N 1
ATOM 739 C CA . GLY A 1 98 ? -6.903 7.222 -2.933 1.00 80.12 98 GLY A CA 1
ATOM 740 C C . GLY A 1 98 ? -7.169 7.078 -1.441 1.00 80.12 98 GLY A C 1
ATOM 741 O O . GLY A 1 98 ? -6.572 6.257 -0.750 1.00 80.12 98 GLY A O 1
ATOM 742 N N . ARG A 1 99 ? -8.160 7.821 -0.949 1.00 77.06 99 ARG A N 1
ATOM 743 C CA . ARG A 1 99 ? -8.802 7.482 0.324 1.00 77.06 99 ARG A CA 1
ATOM 744 C C . ARG A 1 99 ? -9.685 6.261 0.097 1.00 77.06 99 ARG A C 1
ATOM 746 O O . ARG A 1 99 ? -10.541 6.291 -0.785 1.00 77.06 99 ARG A O 1
ATOM 753 N N . VAL A 1 100 ? -9.513 5.220 0.902 1.00 71.81 100 VAL A N 1
ATOM 754 C CA . VAL A 1 100 ? -10.301 3.987 0.788 1.00 71.81 100 VAL A CA 1
ATOM 755 C C . VAL A 1 100 ? -11.157 3.762 2.030 1.00 71.81 100 VAL A C 1
ATOM 757 O O . VAL A 1 100 ? -10.720 3.997 3.155 1.00 71.81 100 VAL A O 1
ATOM 760 N N . LEU A 1 101 ? -12.388 3.292 1.820 1.00 69.50 101 LEU A N 1
ATOM 761 C CA . LEU A 1 101 ? -13.183 2.634 2.855 1.00 69.50 101 LEU A CA 1
ATOM 762 C C . LEU A 1 101 ? -12.858 1.144 2.781 1.00 69.50 101 LEU A C 1
ATOM 764 O O . LEU A 1 101 ? -13.069 0.519 1.742 1.00 69.50 101 LEU A O 1
ATOM 768 N N . LYS A 1 102 ? -12.324 0.581 3.862 1.00 66.94 102 LYS A N 1
ATOM 769 C CA . LYS A 1 102 ? -11.928 -0.828 3.915 1.00 66.94 102 LYS A CA 1
ATOM 770 C C . LYS A 1 102 ? -12.289 -1.452 5.254 1.00 66.94 102 LYS A C 1
ATOM 772 O O . LYS A 1 102 ? -12.381 -0.766 6.269 1.00 66.94 102 LYS A O 1
ATOM 777 N N . ASN A 1 103 ? -12.447 -2.771 5.234 1.00 66.62 103 ASN A N 1
ATOM 778 C CA . ASN A 1 103 ? -12.462 -3.565 6.452 1.00 66.62 103 ASN A CA 1
ATOM 779 C C . ASN A 1 103 ? -11.021 -3.717 6.940 1.00 66.62 1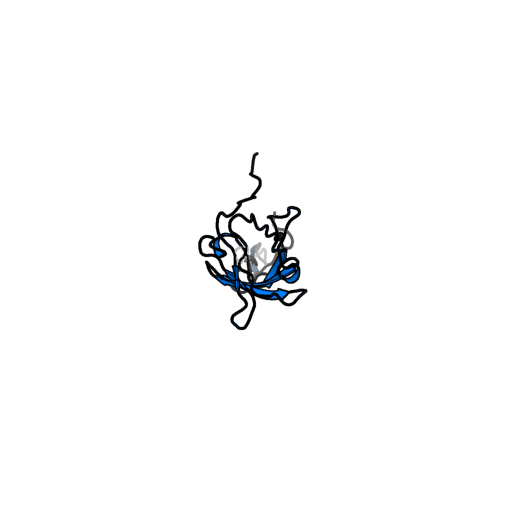03 ASN A C 1
ATOM 781 O O . ASN A 1 103 ? -10.154 -4.178 6.198 1.00 66.62 103 ASN A O 1
ATOM 785 N N . GLU A 1 104 ? -10.776 -3.310 8.177 1.00 68.19 104 GLU A N 1
ATOM 786 C CA . GLU A 1 104 ? -9.483 -3.492 8.827 1.00 68.19 104 GLU A CA 1
ATOM 787 C C . GLU A 1 104 ? -9.277 -4.961 9.254 1.00 68.19 104 GLU A C 1
ATOM 789 O O . GLU A 1 104 ? -10.222 -5.753 9.280 1.00 68.19 104 GLU A O 1
ATOM 794 N N . LEU A 1 105 ? -8.040 -5.349 9.579 1.00 66.75 105 LEU A N 1
ATOM 795 C CA . LEU A 1 105 ? -7.691 -6.703 10.035 1.00 66.75 105 LEU A CA 1
ATOM 796 C C . LEU A 1 105 ? -7.080 -6.669 11.442 1.00 66.75 105 LEU A C 1
ATOM 798 O O . LEU A 1 105 ? -6.359 -5.742 11.805 1.00 66.75 105 LEU A O 1
ATOM 802 N N . GLY A 1 106 ? -7.341 -7.710 12.236 1.00 71.12 106 GLY A N 1
ATOM 803 C CA . GLY A 1 106 ? -6.749 -7.873 13.566 1.00 71.12 106 GLY A CA 1
ATOM 804 C C . GLY A 1 106 ? -7.150 -6.766 14.547 1.00 71.12 106 GLY A C 1
ATOM 805 O O . GLY A 1 106 ? -8.329 -6.449 14.689 1.00 71.12 106 GLY A O 1
ATOM 806 N N . SER A 1 107 ? -6.163 -6.175 15.224 1.00 68.44 107 SER A N 1
ATOM 807 C CA . SER A 1 107 ? -6.356 -5.103 16.214 1.00 68.44 107 SER A CA 1
ATOM 808 C C . SER A 1 107 ? -6.819 -3.770 15.617 1.00 68.44 107 SER A C 1
ATOM 810 O O . SER A 1 107 ? -7.215 -2.878 16.363 1.00 68.44 107 SER A O 1
ATOM 812 N N . LEU A 1 108 ? -6.790 -3.627 14.289 1.00 67.56 108 LEU A N 1
ATOM 813 C CA . LEU A 1 108 ? -7.225 -2.417 13.591 1.00 67.56 108 LEU A CA 1
ATOM 814 C C . LEU A 1 108 ? -8.750 -2.376 13.382 1.00 67.56 108 LEU A C 1
ATOM 816 O O . LEU A 1 108 ? -9.299 -1.330 13.038 1.00 67.56 108 LEU A O 1
ATOM 820 N N . VAL A 1 109 ? -9.457 -3.492 13.615 1.00 65.19 109 VAL A N 1
ATOM 821 C CA . VAL A 1 109 ? -10.925 -3.545 13.557 1.00 65.19 109 VAL A CA 1
ATOM 822 C C . VAL A 1 109 ? -11.510 -2.764 14.730 1.00 65.19 109 VAL A C 1
ATOM 824 O O . VAL A 1 109 ? -11.635 -3.268 15.844 1.00 65.19 109 VAL A O 1
ATOM 827 N N . THR A 1 110 ? -11.935 -1.529 14.480 1.00 65.12 110 THR A N 1
ATOM 828 C CA . THR A 1 110 ? -12.581 -0.685 15.493 1.00 65.12 110 THR A CA 1
ATOM 829 C C . THR A 1 110 ? -14.086 -0.969 15.585 1.00 65.12 110 THR A C 1
ATOM 831 O O . THR A 1 110 ? -14.924 -0.103 15.345 1.00 65.12 110 THR A O 1
ATOM 834 N N . ARG A 1 111 ? -14.474 -2.199 15.958 1.00 69.31 111 ARG A N 1
ATOM 835 C CA . ARG A 1 111 ? -15.872 -2.499 16.321 1.00 69.31 111 ARG A CA 1
ATOM 836 C C . ARG A 1 111 ? -16.102 -2.100 17.776 1.00 69.31 111 ARG A C 1
ATOM 838 O O . ARG A 1 111 ? -15.628 -2.771 18.687 1.00 69.31 111 ARG A O 1
ATOM 845 N N . ARG A 1 112 ? -16.848 -1.018 17.998 1.00 70.88 112 ARG A N 1
ATOM 846 C CA . ARG A 1 112 ? -17.289 -0.636 19.344 1.00 70.88 112 ARG A CA 1
ATOM 847 C C . ARG A 1 112 ? -18.503 -1.474 19.721 1.00 70.88 112 ARG A C 1
ATOM 849 O O . ARG A 1 112 ? -19.568 -1.326 19.130 1.00 70.88 112 ARG A O 1
ATOM 856 N N . THR A 1 113 ? -18.319 -2.382 20.668 1.00 79.06 113 THR A N 1
ATOM 857 C CA . THR A 1 113 ? -19.419 -3.065 21.348 1.00 79.06 113 THR A CA 1
ATOM 858 C C . THR A 1 113 ? -19.645 -2.409 22.694 1.00 79.06 113 THR A C 1
ATOM 860 O O . THR A 1 113 ? -18.682 -2.109 23.401 1.00 79.06 113 THR A O 1
ATOM 863 N N . TYR A 1 114 ? -20.905 -2.221 23.052 1.00 81.12 114 TYR A N 1
ATOM 864 C CA . TYR A 1 114 ? -21.295 -1.644 24.328 1.00 81.12 114 TYR A CA 1
ATOM 865 C C . TYR A 1 114 ? -21.964 -2.709 25.192 1.00 81.12 114 TYR A C 1
ATOM 867 O O . TYR A 1 114 ? -22.614 -3.619 24.673 1.00 81.12 114 TYR A O 1
ATOM 875 N N . ASN A 1 115 ? -21.809 -2.578 26.506 1.00 87.94 115 ASN A N 1
ATOM 876 C CA . ASN A 1 115 ? -22.659 -3.278 27.457 1.00 87.94 115 ASN A CA 1
ATOM 877 C C . ASN A 1 115 ? -23.717 -2.281 27.928 1.00 87.94 115 ASN A C 1
ATOM 879 O O . ASN A 1 115 ? -23.365 -1.189 28.377 1.00 87.94 115 ASN A O 1
ATOM 883 N N . LEU A 1 116 ? -24.992 -2.627 27.763 1.00 86.69 116 LEU A N 1
ATOM 884 C CA . LEU A 1 116 ? -26.110 -1.811 28.223 1.00 86.69 116 LEU A CA 1
ATOM 885 C C . LEU A 1 116 ? -26.644 -2.400 29.526 1.00 86.69 116 LEU A C 1
ATOM 887 O O . LEU A 1 116 ? -26.957 -3.590 29.582 1.00 86.69 116 LEU A O 1
ATOM 891 N N . GLU A 1 117 ? -26.799 -1.545 30.531 1.00 90.94 117 GLU A N 1
ATOM 892 C CA . GLU A 1 117 ? -27.533 -1.861 31.752 1.00 90.94 117 GLU A CA 1
ATOM 893 C C . GLU A 1 117 ? -28.795 -1.002 31.813 1.00 90.94 117 GLU A C 1
ATOM 895 O O . GLU A 1 117 ? -28.731 0.213 31.608 1.00 90.94 117 GLU A O 1
ATOM 900 N N . ARG A 1 118 ? -29.946 -1.614 32.109 1.00 90.75 118 ARG A N 1
ATOM 901 C CA . ARG A 1 118 ? -31.159 -0.866 32.473 1.00 90.75 118 ARG A CA 1
ATOM 902 C C . ARG A 1 118 ? -31.889 -1.513 33.639 1.00 90.75 118 ARG A C 1
ATOM 904 O O . ARG A 1 118 ? -31.947 -2.734 33.744 1.00 90.75 118 ARG A O 1
ATOM 911 N N . GLN A 1 119 ? -32.490 -0.684 34.483 1.00 91.12 119 GLN A N 1
ATOM 912 C CA . GLN A 1 119 ? -33.361 -1.119 35.572 1.00 91.12 119 GLN A CA 1
ATOM 913 C C . GLN A 1 119 ? -34.777 -1.367 35.028 1.00 91.12 119 GLN A C 1
ATOM 915 O O . GLN A 1 119 ? -35.314 -0.520 34.316 1.00 91.12 119 GLN A O 1
ATOM 920 N N . LEU A 1 120 ? -35.375 -2.519 35.345 1.00 89.94 120 LEU A N 1
ATOM 921 C CA . LEU A 1 120 ? -36.719 -2.908 34.887 1.00 89.94 120 LEU A CA 1
ATOM 922 C C . LEU A 1 120 ? -37.818 -2.626 35.926 1.00 89.94 120 LEU A C 1
ATOM 924 O O . LEU A 1 120 ? -38.998 -2.698 35.597 1.00 89.94 120 LEU A O 1
ATOM 928 N N . GLY A 1 121 ? -37.435 -2.269 37.156 1.00 89.81 121 GLY A N 1
ATOM 929 C CA . GLY A 1 121 ? -38.359 -2.060 38.275 1.00 89.81 121 GLY A CA 1
ATOM 930 C C . GLY A 1 121 ? -38.567 -3.324 39.110 1.00 89.81 121 GLY A C 1
ATOM 931 O O . GLY A 1 121 ? -37.844 -4.308 38.941 1.00 89.81 121 GLY A O 1
ATOM 932 N N . ALA A 1 122 ? -39.515 -3.269 40.047 1.00 90.69 122 ALA A N 1
ATOM 933 C CA . ALA A 1 122 ? -39.940 -4.439 40.808 1.00 90.69 122 ALA A CA 1
ATOM 934 C C . ALA A 1 122 ? -40.992 -5.217 39.996 1.00 90.69 122 ALA A C 1
ATOM 936 O O . ALA A 1 122 ? -41.891 -4.593 39.432 1.00 90.69 122 ALA A O 1
ATOM 937 N N . PRO A 1 123 ? -40.899 -6.553 39.908 1.00 88.12 123 PRO A N 1
ATOM 938 C CA . PRO A 1 123 ? -41.879 -7.365 39.191 1.00 88.12 123 PRO A CA 1
ATOM 939 C C . PRO A 1 123 ? -43.199 -7.509 39.965 1.00 88.12 123 PRO A C 1
ATOM 941 O O . PRO A 1 123 ? -44.224 -7.825 39.365 1.00 88.12 123 PRO A O 1
ATOM 944 N N . ASP A 1 124 ? -43.160 -7.299 41.283 1.00 88.31 124 ASP A N 1
ATOM 945 C CA . ASP A 1 124 ? -44.296 -7.387 42.195 1.00 88.31 124 ASP A CA 1
ATOM 946 C C . ASP A 1 124 ? -44.379 -6.110 43.044 1.00 88.31 124 ASP A C 1
ATOM 948 O O . ASP A 1 124 ? -43.465 -5.792 43.809 1.00 88.31 124 ASP A O 1
ATOM 952 N N . ASP A 1 125 ? -45.496 -5.390 42.932 1.00 84.31 125 ASP A N 1
ATOM 953 C CA . ASP A 1 125 ? -45.762 -4.156 43.677 1.00 84.31 125 ASP A CA 1
ATOM 954 C C . ASP A 1 125 ? -45.872 -4.391 45.195 1.00 84.31 125 ASP A C 1
ATOM 956 O O . ASP A 1 125 ? -45.706 -3.458 45.986 1.00 84.31 125 ASP A O 1
ATOM 960 N N . ALA A 1 126 ? -46.123 -5.634 45.625 1.00 89.25 126 ALA A N 1
ATOM 961 C CA . ALA A 1 126 ? -46.097 -6.018 47.033 1.00 89.25 126 ALA A CA 1
ATOM 962 C C . ALA A 1 126 ? -44.668 -6.195 47.581 1.00 89.25 126 ALA A C 1
ATOM 964 O O . ALA A 1 126 ? -44.479 -6.185 48.801 1.00 89.25 126 ALA A O 1
ATOM 965 N N . ILE A 1 127 ? -43.661 -6.324 46.707 1.00 88.81 127 ILE A N 1
ATOM 966 C CA . ILE A 1 127 ? -42.247 -6.509 47.063 1.00 88.81 127 ILE A CA 1
ATOM 967 C C . ILE A 1 127 ? -41.386 -5.458 46.333 1.00 88.81 127 ILE A C 1
ATOM 969 O O . ILE A 1 127 ? -40.535 -5.784 45.502 1.00 88.81 127 ILE A O 1
ATOM 973 N N . PRO A 1 128 ? -41.531 -4.162 46.673 1.00 87.88 128 PRO A N 1
ATOM 974 C CA . PRO A 1 128 ? -40.874 -3.069 45.949 1.00 87.88 128 PRO A CA 1
ATOM 975 C C . PRO A 1 128 ? -39.339 -3.063 46.073 1.00 87.88 128 PRO A C 1
ATOM 977 O O . PRO A 1 128 ? -38.666 -2.293 45.392 1.00 87.88 128 PRO A O 1
ATOM 980 N N . ALA A 1 129 ? -38.774 -3.894 46.954 1.00 89.44 129 ALA A N 1
ATOM 981 C CA . ALA A 1 129 ? -37.333 -4.029 47.140 1.00 89.44 129 ALA A CA 1
ATOM 982 C C . ALA A 1 129 ? -36.665 -4.967 46.116 1.00 89.44 129 ALA A C 1
ATOM 984 O O . ALA A 1 129 ? -35.450 -4.890 45.934 1.00 89.44 129 ALA A O 1
ATOM 985 N N . GLU A 1 130 ? -37.421 -5.836 45.436 1.00 91.62 130 GLU A N 1
ATOM 986 C CA . GLU A 1 130 ? -36.878 -6.784 44.453 1.00 91.62 130 GLU A CA 1
ATOM 987 C C . GLU A 1 130 ? -36.728 -6.137 43.072 1.00 91.62 130 GLU A C 1
ATOM 989 O O . GLU A 1 130 ? -37.420 -6.460 42.111 1.00 91.62 130 GLU A O 1
ATOM 994 N N . ILE A 1 131 ? -35.798 -5.190 42.970 1.00 91.50 131 ILE A N 1
ATOM 995 C CA . ILE A 1 131 ? -35.511 -4.497 41.716 1.00 91.50 131 ILE A CA 1
ATOM 996 C C . ILE A 1 131 ? -34.767 -5.421 40.749 1.00 91.50 131 ILE A C 1
ATOM 998 O O . ILE A 1 131 ? -33.684 -5.923 41.049 1.00 91.50 131 ILE A O 1
ATOM 1002 N N . GLN A 1 132 ? -35.313 -5.574 39.547 1.00 93.12 132 GLN A N 1
ATOM 1003 C CA . GLN A 1 132 ? -34.669 -6.283 38.450 1.00 93.12 132 GLN A CA 1
ATOM 1004 C C . GLN A 1 132 ? -33.883 -5.332 37.543 1.00 93.12 132 GLN A C 1
ATOM 1006 O O . GLN A 1 132 ? -34.216 -4.153 37.383 1.00 93.12 132 GLN A O 1
ATOM 1011 N N . ALA A 1 133 ? -32.852 -5.876 36.904 1.00 92.19 133 ALA A N 1
ATOM 1012 C CA . ALA A 1 133 ? -32.073 -5.200 35.881 1.00 92.19 133 ALA A CA 1
ATOM 1013 C C . ALA A 1 133 ? -31.820 -6.139 34.698 1.00 92.19 133 ALA A C 1
ATOM 1015 O O . ALA A 1 133 ? -31.761 -7.359 34.852 1.00 92.19 133 ALA A O 1
ATOM 1016 N N . GLU A 1 134 ? -31.656 -5.552 33.519 1.00 91.81 134 GLU A N 1
ATOM 1017 C CA . GLU A 1 134 ? -31.235 -6.245 32.308 1.00 91.81 134 GLU A CA 1
ATOM 1018 C C . GLU A 1 134 ? -29.792 -5.859 31.975 1.00 91.81 134 GLU A C 1
ATOM 1020 O O . GLU A 1 134 ? -29.456 -4.673 31.947 1.00 91.81 134 GLU A O 1
ATOM 1025 N N . TYR A 1 135 ? -28.963 -6.872 31.703 1.00 92.50 135 TYR A N 1
ATOM 1026 C CA . TYR A 1 135 ? -27.572 -6.727 31.281 1.00 92.50 135 TYR A CA 1
ATOM 1027 C C . TYR A 1 135 ? -27.407 -7.279 29.864 1.00 92.50 135 TYR A C 1
ATOM 1029 O O . TYR A 1 135 ? -27.445 -8.493 29.655 1.00 92.50 135 TYR A O 1
ATOM 1037 N N . ILE A 1 136 ? -27.230 -6.395 28.882 1.00 90.12 136 ILE A N 1
ATOM 1038 C CA . ILE A 1 136 ? -27.030 -6.775 27.479 1.00 90.12 136 ILE A CA 1
ATOM 1039 C C . ILE A 1 136 ? -25.558 -6.590 27.135 1.00 90.12 136 ILE A C 1
ATOM 1041 O O . ILE A 1 136 ? -25.042 -5.474 27.184 1.00 90.12 136 ILE A O 1
ATOM 1045 N N . THR A 1 137 ? -24.886 -7.671 26.747 1.00 90.69 137 THR A N 1
ATOM 1046 C CA . THR A 1 137 ? -23.480 -7.641 26.329 1.00 90.69 137 THR A CA 1
ATOM 1047 C C . THR A 1 137 ? -23.338 -7.600 24.815 1.00 90.69 137 THR A C 1
ATOM 1049 O O . THR A 1 137 ? -24.165 -8.131 24.074 1.00 90.69 137 THR A O 1
ATOM 1052 N N . GLY A 1 138 ? -22.261 -6.977 24.333 1.00 86.31 138 GLY A N 1
ATOM 1053 C CA . GLY A 1 138 ? -21.912 -7.032 22.911 1.00 86.31 138 GLY A CA 1
ATOM 1054 C C . GLY A 1 138 ? -22.856 -6.250 21.989 1.00 86.31 138 GLY A C 1
ATOM 1055 O O . GLY A 1 138 ? -22.894 -6.524 20.787 1.00 86.31 138 GLY A O 1
ATOM 1056 N N . ALA A 1 139 ? -23.615 -5.289 22.522 1.00 84.25 139 ALA A N 1
ATOM 1057 C CA . ALA A 1 139 ? -24.578 -4.514 21.753 1.00 84.25 139 ALA A CA 1
ATOM 1058 C C . ALA A 1 139 ? -23.875 -3.669 20.678 1.00 84.25 139 ALA A C 1
ATOM 1060 O O . ALA A 1 139 ? -22.855 -3.022 20.938 1.00 84.25 139 ALA A O 1
ATOM 1061 N N . VAL A 1 140 ? -24.445 -3.665 19.469 1.00 85.38 140 VAL A N 1
ATOM 1062 C CA . VAL A 1 140 ? -24.008 -2.830 18.341 1.00 85.38 140 VAL A CA 1
ATOM 1063 C C . VAL A 1 140 ? -25.181 -1.950 17.919 1.00 85.38 140 VAL A C 1
ATOM 1065 O O . VAL A 1 140 ? -25.992 -2.380 17.096 1.00 85.38 140 VAL A O 1
ATOM 1068 N N . PRO A 1 141 ? -25.329 -0.760 18.523 1.00 70.50 141 PRO A N 1
ATOM 1069 C CA . PRO A 1 141 ? -26.429 0.130 18.189 1.00 70.50 141 PRO A CA 1
ATOM 1070 C C . PRO A 1 141 ? -26.276 0.649 16.754 1.00 70.50 141 PRO A C 1
ATOM 1072 O O . PRO A 1 141 ? -25.178 1.006 16.327 1.00 70.50 141 PRO A O 1
ATOM 1075 N N . SER A 1 142 ? -27.380 0.685 16.003 1.00 72.94 142 SER A N 1
ATOM 1076 C CA . SER A 1 142 ? -27.421 1.284 14.659 1.00 72.94 142 SER A CA 1
ATOM 1077 C C . SER A 1 142 ? -27.321 2.816 14.695 1.00 72.94 142 SER A C 1
ATOM 1079 O O . SER A 1 142 ? -26.904 3.418 13.711 1.00 72.94 142 SER A O 1
ATOM 1081 N N . GLU A 1 143 ? -27.663 3.427 15.833 1.00 57.75 143 GLU A N 1
ATOM 1082 C CA . GLU A 1 143 ? -27.569 4.859 16.123 1.00 57.75 143 GLU A CA 1
ATOM 1083 C C . GLU A 1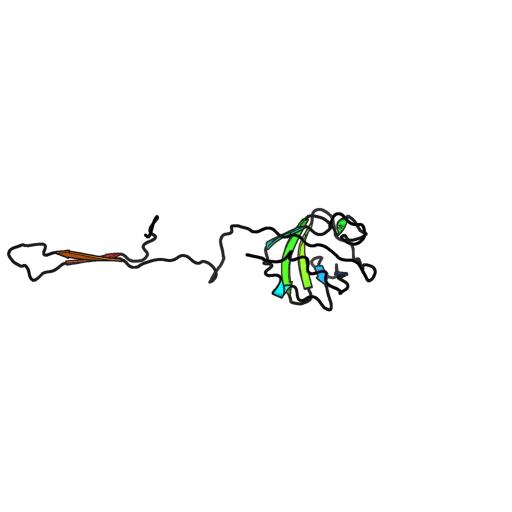 143 ? -27.276 5.044 17.624 1.00 57.75 143 GLU A C 1
ATOM 1085 O O . GLU A 1 143 ? -27.858 4.348 18.459 1.00 57.75 143 GLU A O 1
ATOM 1090 N N . PHE A 1 144 ? -26.348 5.941 17.970 1.00 61.38 144 PHE A N 1
ATOM 1091 C CA . PHE A 1 144 ? -25.993 6.285 19.351 1.00 61.38 144 PHE A CA 1
ATOM 1092 C C . PHE A 1 144 ? -25.837 7.805 19.434 1.00 61.38 144 PHE A C 1
ATOM 1094 O O . PHE A 1 144 ? -24.803 8.341 19.031 1.00 61.38 144 PHE A O 1
ATOM 1101 N N . THR A 1 145 ? -26.900 8.485 19.858 1.00 60.16 145 THR A N 1
ATOM 1102 C CA . THR A 1 145 ? -26.947 9.942 20.066 1.00 60.16 145 THR A CA 1
ATOM 1103 C C . THR A 1 145 ? -26.650 10.304 21.507 1.00 60.16 145 THR A C 1
ATOM 1105 O O . THR A 1 145 ? -27.249 9.640 22.385 1.00 60.16 145 THR A O 1
#

Secondary structure (DSSP, 8-state):
-----------SPEEEE--SSS-EEEESS--GGGGT--TT-EEEE--SSTTSS-SSGGGSEEEEEEEEETTEEEEEEESSPPPPB-PPTT----EEE--------GGG-----EEEEEEEE-S-TT-TT--EEEEEEEE--S---

Radius of gyration: 26.17 Å; chains: 1; bounding box: 65×39×67 Å

Foldseek 3Di:
DDDDDPLPQDQWWWWFDVPDDFIKTFTPGAFQVVVVDDAFFKKFKADDDPLAHFPDPQRGGIFGFHDHGGGITTTPDGPHDDDTDGDDRPRRIDMDGDDDDDQDDDPVRPQDFDWDKDWPFAPDPVCRPRIDMDIDTRDRDPDDD

Sequence (145 aa):
MDGASLWKGWLGVIVVDVASPFPALTSTLLDFETLGLIPGEWIFIGGDGASSDFVNAANNGFKRIRSIAPNRLEFDKSDLTMPAEDPAAGIDLKIYFGRVLKNELGSLVTRRTYNLERQLGAPDDAIPAEIQAEYITGAVPSEFT